Protein AF-A0AAW5MZC0-F1 (afdb_monomer)

Mean predicted aligned error: 2.91 Å

Secondary structure (DSSP, 8-state):
-HHHHHHHHHHHHHHH-HHHHHHHHHHHHHHHHHHHHHHHHTT-HHHHHHHHHHHHHHHHHHHHHHHHHHHHHHHHHTS--HHHHHHHHHHHHHHHHHHHHHHHHTT--HHHHHHHHHHHTHHHHHH-

Nearest PDB structures (foldseek):
  8bvt-assembly1_A  TM=8.134E-01  e=2.475E+00  Rattus nativitatis
  5ayo-assembly1_A  TM=6.608E-01  e=1.460E+00  Bdellovibrio bacteriovorus HD100
  7a0g-assembly1_DDD  TM=3.546E-01  e=5.463E+00  Serratia marcescens

Sequence (128 aa):
GSMSGILCSAWLVKRFGTRNVILVTMSCALIGMMILSLALWLTSPLLFAVGLGVFGASFGSAEVAINVEGAAVEREMNKTVLPMMHGFYSLGTLAGAGVGMALTAFGVPATVHILLAALVGIAPIYIA

pLDDT: mean 95.75, std 2.38, range [80.94, 98.25]

Organism: NCBI:txid1499973

Foldseek 3Di:
DQVLLLVCLVVCCVVPNLVVLLLVLLLQLLVLLLQCLVCVVVVHPVSNVVSCVSNNNSVNSNVNSVVVVQVVVCVVVVHPCVVVVVVVVVVVVVVLVVVVVVCVVVVNDPSVSSNVVSVVSVVVSVVD

Structure (mmCIF, N/CA/C/O backbone):
data_AF-A0AAW5MZC0-F1
#
_entry.id   AF-A0AAW5MZC0-F1
#
loop_
_atom_site.group_PDB
_atom_site.id
_atom_site.type_symbol
_atom_site.label_atom_id
_atom_site.label_alt_id
_atom_site.label_comp_id
_atom_site.label_asym_id
_atom_site.label_entity_id
_atom_site.label_seq_id
_atom_site.pdbx_PDB_ins_code
_atom_site.Cartn_x
_atom_site.Cartn_y
_atom_site.Cartn_z
_atom_site.occupancy
_atom_site.B_iso_or_equiv
_atom_site.auth_seq_id
_atom_site.auth_comp_id
_atom_site.auth_asym_id
_atom_site.auth_atom_id
_atom_site.pdbx_PDB_model_num
ATOM 1 N N . GLY A 1 1 ? -2.659 13.265 -5.642 1.00 86.62 1 GLY A N 1
ATOM 2 C CA . GLY A 1 1 ? -3.247 11.972 -5.254 1.00 86.62 1 GLY A CA 1
ATOM 3 C C . GLY A 1 1 ? -3.672 11.988 -3.802 1.00 86.62 1 GLY A C 1
ATOM 4 O O . GLY A 1 1 ? -4.846 12.193 -3.534 1.00 86.62 1 GLY A O 1
ATOM 5 N N . SER A 1 2 ? -2.728 11.827 -2.870 1.00 93.75 2 SER A N 1
ATOM 6 C CA . SER A 1 2 ? -2.999 11.618 -1.433 1.00 93.75 2 SER A CA 1
ATOM 7 C C . SER A 1 2 ? -3.924 12.636 -0.781 1.00 93.75 2 SER A C 1
ATOM 9 O O . SER A 1 2 ? -4.901 12.232 -0.163 1.00 93.75 2 SER A O 1
ATOM 11 N N . MET A 1 3 ? -3.691 13.935 -0.980 1.00 96.19 3 MET A N 1
ATOM 12 C CA . MET A 1 3 ? -4.557 14.977 -0.410 1.00 96.19 3 MET A CA 1
ATOM 13 C C . MET A 1 3 ? -6.013 14.832 -0.862 1.00 96.19 3 MET A C 1
ATOM 15 O O . MET A 1 3 ? -6.922 14.936 -0.047 1.00 96.19 3 MET A O 1
ATOM 19 N N . SER A 1 4 ? -6.248 14.508 -2.136 1.00 95.19 4 SER A N 1
ATOM 20 C CA . SER A 1 4 ? -7.595 14.242 -2.648 1.00 95.19 4 SER A CA 1
ATOM 21 C C . SER A 1 4 ? -8.237 13.038 -1.949 1.00 95.19 4 SER A C 1
ATOM 23 O O . SER A 1 4 ? -9.405 13.110 -1.587 1.00 95.19 4 SER A O 1
ATOM 25 N N . GLY A 1 5 ? -7.462 11.972 -1.715 1.00 95.25 5 GLY A N 1
ATOM 26 C CA . GLY A 1 5 ? -7.892 10.778 -0.981 1.00 95.25 5 GLY A CA 1
ATOM 27 C C . GLY A 1 5 ? -8.257 11.053 0.476 1.00 95.25 5 GLY A C 1
ATOM 28 O O . GLY A 1 5 ? -9.315 10.645 0.944 1.00 95.25 5 GLY A O 1
ATOM 29 N N . ILE A 1 6 ? -7.410 11.803 1.183 1.00 96.62 6 ILE A N 1
ATOM 30 C CA . ILE A 1 6 ? -7.645 12.204 2.577 1.00 96.62 6 ILE A CA 1
ATOM 31 C C . ILE A 1 6 ? -8.941 13.016 2.680 1.00 96.62 6 ILE A C 1
ATOM 33 O O . ILE A 1 6 ? -9.792 12.726 3.521 1.00 96.62 6 ILE A O 1
ATOM 37 N N . LEU A 1 7 ? -9.119 14.001 1.793 1.00 96.38 7 LEU A N 1
ATOM 38 C CA . LEU A 1 7 ? -10.274 14.900 1.816 1.00 96.38 7 LEU A CA 1
ATOM 39 C C . LEU A 1 7 ? -11.597 14.188 1.491 1.00 96.38 7 LEU A C 1
ATOM 41 O O . LEU A 1 7 ? -12.632 14.560 2.042 1.00 96.38 7 LEU A O 1
ATOM 45 N N . CYS A 1 8 ? -11.592 13.165 0.628 1.00 95.38 8 CYS A N 1
ATOM 46 C CA . CYS A 1 8 ? -12.811 12.425 0.287 1.00 95.38 8 CYS A CA 1
ATOM 47 C C . CYS A 1 8 ? -13.111 11.244 1.227 1.00 95.38 8 CYS A C 1
ATOM 49 O O . CYS A 1 8 ? -14.255 10.782 1.265 1.00 95.38 8 CYS A O 1
ATOM 51 N N . SER A 1 9 ? -12.136 10.783 2.019 1.00 95.62 9 SER A N 1
ATOM 52 C CA . SER A 1 9 ? -12.274 9.575 2.842 1.00 95.62 9 SER A CA 1
ATOM 53 C C . SER A 1 9 ? -13.411 9.654 3.857 1.00 95.62 9 SER A C 1
ATOM 55 O O . SER A 1 9 ? -14.219 8.735 3.941 1.00 95.62 9 SER A O 1
ATOM 57 N N . ALA A 1 10 ? -13.561 10.773 4.574 1.00 94.12 10 ALA A N 1
ATOM 58 C CA . ALA A 1 10 ? -14.624 10.918 5.574 1.00 94.12 10 ALA A CA 1
ATOM 59 C C . ALA A 1 10 ? -16.032 10.749 4.968 1.00 94.12 10 ALA A C 1
ATOM 61 O O . ALA A 1 10 ? -16.908 10.118 5.564 1.00 94.12 10 ALA A O 1
ATOM 62 N N . TRP A 1 11 ? -16.241 11.276 3.757 1.00 96.56 11 TRP A N 1
ATOM 63 C CA . TRP A 1 11 ? -17.490 11.094 3.020 1.00 96.56 11 TRP A CA 1
ATOM 64 C C . TRP A 1 11 ? -17.674 9.639 2.572 1.00 96.56 11 TRP A C 1
ATOM 66 O O . TRP A 1 11 ? -18.752 9.073 2.764 1.00 96.56 11 TRP A O 1
ATOM 76 N N . LEU A 1 12 ? -16.619 9.017 2.032 1.00 95.94 12 LEU A N 1
ATOM 77 C CA . LEU A 1 12 ? -16.635 7.619 1.597 1.00 95.94 12 LEU A CA 1
ATOM 78 C C . LEU A 1 12 ? -16.947 6.669 2.757 1.00 95.94 12 LEU A C 1
ATOM 80 O O . LEU A 1 12 ? -17.848 5.840 2.646 1.00 95.94 12 LEU A O 1
ATOM 84 N N . VAL A 1 13 ? -16.259 6.828 3.887 1.00 97.19 13 VAL A N 1
ATOM 85 C CA . VAL A 1 13 ? -16.449 6.015 5.095 1.00 97.19 13 VAL A CA 1
ATOM 86 C C . VAL A 1 13 ? -17.873 6.160 5.620 1.00 97.19 13 VAL A C 1
ATOM 88 O O . VAL A 1 13 ? -18.522 5.155 5.903 1.00 97.19 13 VAL A O 1
ATOM 91 N N . LYS A 1 14 ? -18.411 7.386 5.670 1.00 95.75 14 LYS A N 1
ATOM 92 C CA . LYS A 1 14 ? -19.802 7.623 6.081 1.00 95.75 14 LYS A CA 1
ATOM 93 C C . LYS A 1 14 ? -20.811 6.934 5.154 1.00 95.75 14 LYS A C 1
ATOM 95 O O . LYS A 1 14 ? -21.857 6.493 5.620 1.00 95.75 14 LYS A O 1
ATOM 100 N N . ARG A 1 15 ? -20.536 6.875 3.845 1.00 96.19 15 ARG A N 1
ATOM 101 C CA . ARG A 1 15 ? -21.477 6.352 2.842 1.00 96.19 15 ARG A CA 1
ATOM 102 C C . ARG A 1 15 ? -21.420 4.835 2.668 1.00 96.19 15 ARG A C 1
ATOM 104 O O . ARG A 1 15 ? -22.471 4.235 2.426 1.00 96.19 15 ARG A O 1
ATOM 111 N N . PHE A 1 16 ? -20.223 4.257 2.724 1.00 96.00 16 PHE A N 1
ATOM 112 C CA . PHE A 1 16 ? -19.942 2.873 2.325 1.00 96.00 16 PHE A CA 1
ATOM 113 C C . PHE A 1 16 ? -19.425 1.989 3.467 1.00 96.00 16 PHE A C 1
ATOM 115 O O . PHE A 1 16 ? -19.332 0.772 3.292 1.00 96.00 16 PHE A O 1
ATOM 122 N N . GLY A 1 17 ? -19.124 2.579 4.627 1.00 95.44 17 GLY A N 1
ATOM 123 C CA . GLY A 1 17 ? -18.506 1.897 5.759 1.00 95.44 17 GLY A CA 1
ATOM 124 C C . GLY A 1 17 ? -16.987 1.784 5.616 1.00 95.44 17 GLY A C 1
ATOM 125 O O . GLY A 1 17 ? -16.440 1.744 4.515 1.00 95.44 17 GLY A O 1
ATOM 126 N N . THR A 1 18 ? -16.300 1.715 6.749 1.00 95.44 18 THR A N 1
ATOM 127 C CA . THR A 1 18 ? -14.838 1.597 6.863 1.00 95.44 18 THR A CA 1
ATOM 128 C C . THR A 1 18 ? -14.290 0.376 6.127 1.00 95.44 18 THR A C 1
ATOM 130 O O . THR A 1 18 ? -13.456 0.540 5.240 1.00 95.44 18 THR A O 1
ATOM 133 N N . ARG A 1 19 ? -14.800 -0.833 6.408 1.00 94.25 19 ARG A N 1
ATOM 134 C CA . ARG A 1 19 ? -14.303 -2.088 5.807 1.00 94.25 19 ARG A CA 1
ATOM 135 C C . ARG A 1 19 ? -14.296 -2.056 4.276 1.00 94.25 19 ARG A C 1
ATOM 137 O O . ARG A 1 19 ? -13.275 -2.346 3.659 1.00 94.25 19 ARG A O 1
ATOM 144 N N . ASN A 1 20 ? -15.410 -1.659 3.658 1.00 95.88 20 ASN A N 1
ATOM 145 C CA . ASN A 1 20 ? -15.509 -1.595 2.197 1.00 95.88 20 ASN A CA 1
ATOM 146 C C . ASN A 1 20 ? -14.577 -0.531 1.613 1.00 95.88 20 ASN A C 1
ATOM 148 O O . ASN A 1 20 ? -13.935 -0.775 0.594 1.00 95.88 20 ASN A O 1
ATOM 152 N N . VAL A 1 21 ? -14.479 0.639 2.257 1.00 97.12 21 VAL A N 1
ATOM 153 C CA . VAL A 1 21 ? -13.569 1.698 1.805 1.00 97.12 21 VAL A CA 1
ATOM 154 C C . VAL A 1 21 ? -12.127 1.218 1.860 1.00 97.12 21 VAL A C 1
ATOM 156 O O . VAL A 1 21 ? -11.414 1.406 0.879 1.00 97.12 21 VAL A O 1
ATOM 159 N N . ILE A 1 22 ? -11.708 0.547 2.935 1.00 96.81 22 ILE A N 1
ATOM 160 C CA . ILE A 1 22 ? -10.356 -0.015 3.065 1.00 96.81 22 ILE A CA 1
ATOM 161 C C . ILE A 1 22 ? -10.078 -1.009 1.933 1.00 96.81 22 ILE A C 1
ATOM 163 O O . ILE A 1 22 ? -9.091 -0.844 1.222 1.00 96.81 22 ILE A O 1
ATOM 167 N N . LEU A 1 23 ? -10.957 -1.991 1.705 1.00 96.50 23 LEU A N 1
ATOM 168 C CA . LEU A 1 23 ? -10.749 -3.018 0.674 1.00 96.50 23 LEU A CA 1
ATOM 169 C C . LEU A 1 23 ? -10.672 -2.429 -0.738 1.00 96.50 23 LEU A C 1
ATOM 171 O O . LEU A 1 23 ? -9.761 -2.755 -1.502 1.00 96.50 23 LEU A O 1
ATOM 175 N N . VAL A 1 24 ? -11.598 -1.531 -1.085 1.00 97.12 24 VAL A N 1
ATOM 176 C CA . VAL A 1 24 ? -11.639 -0.903 -2.413 1.00 97.12 24 VAL A CA 1
ATOM 177 C C . VAL A 1 24 ? -10.421 -0.011 -2.626 1.00 97.12 24 VAL A C 1
ATOM 179 O O . VAL A 1 24 ? -9.763 -0.101 -3.659 1.00 97.12 24 VAL A O 1
ATOM 182 N N . THR A 1 25 ? -10.083 0.835 -1.654 1.00 97.12 25 THR A N 1
ATOM 183 C CA . THR A 1 25 ? -8.945 1.754 -1.785 1.00 97.12 25 THR A CA 1
ATOM 184 C C . THR A 1 25 ? -7.608 1.014 -1.769 1.00 97.12 25 THR A C 1
ATOM 186 O O . THR A 1 25 ? -6.736 1.327 -2.573 1.00 97.12 25 THR A O 1
ATOM 189 N N . MET A 1 26 ? -7.446 -0.038 -0.966 1.00 97.00 26 MET A N 1
ATOM 190 C CA . MET A 1 26 ? -6.254 -0.888 -1.033 1.00 97.00 26 MET A CA 1
ATOM 191 C C . MET A 1 26 ? -6.148 -1.611 -2.380 1.00 97.00 26 MET A C 1
ATOM 193 O O . MET A 1 26 ? -5.074 -1.625 -2.977 1.00 97.00 26 MET A O 1
ATOM 197 N N . SER A 1 27 ? -7.261 -2.104 -2.930 1.00 97.31 27 SER A N 1
ATOM 198 C CA . SER A 1 27 ? -7.281 -2.707 -4.273 1.00 97.31 27 SER A CA 1
ATOM 199 C C . SER A 1 27 ? -6.879 -1.697 -5.354 1.00 97.31 27 SER A C 1
ATOM 201 O O . SER A 1 27 ? -6.038 -1.988 -6.205 1.00 97.31 27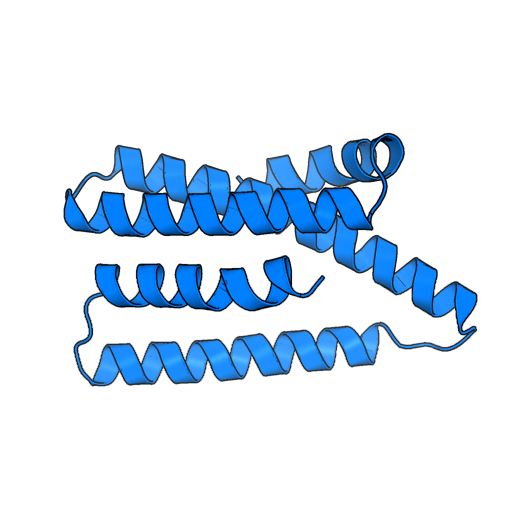 SER A O 1
ATOM 203 N N . CYS A 1 28 ? -7.412 -0.473 -5.294 1.00 97.50 28 CYS A N 1
ATOM 204 C CA . CYS A 1 28 ? -7.024 0.614 -6.193 1.00 97.50 28 CYS A CA 1
ATOM 205 C C . CYS A 1 28 ? -5.546 1.007 -6.034 1.00 97.50 28 CYS A C 1
ATOM 207 O O . CYS A 1 28 ? -4.896 1.341 -7.024 1.00 97.50 28 CYS A O 1
ATOM 209 N N . ALA A 1 29 ? -4.986 0.928 -4.823 1.00 97.75 29 ALA A N 1
ATOM 210 C CA . ALA A 1 29 ? -3.561 1.149 -4.602 1.00 97.75 29 ALA A CA 1
ATOM 211 C C . ALA A 1 29 ? -2.710 0.078 -5.310 1.00 97.75 29 ALA A C 1
ATOM 213 O O . ALA A 1 29 ? -1.732 0.434 -5.969 1.00 97.75 29 ALA A O 1
ATOM 214 N N . LEU A 1 30 ? -3.110 -1.202 -5.268 1.00 97.69 30 LEU A N 1
ATOM 215 C CA . LEU A 1 30 ? -2.430 -2.266 -6.021 1.00 97.69 30 LEU A CA 1
ATOM 216 C C . LEU A 1 30 ? -2.480 -2.018 -7.534 1.00 97.69 30 LEU A C 1
ATOM 218 O O . LEU A 1 30 ? -1.460 -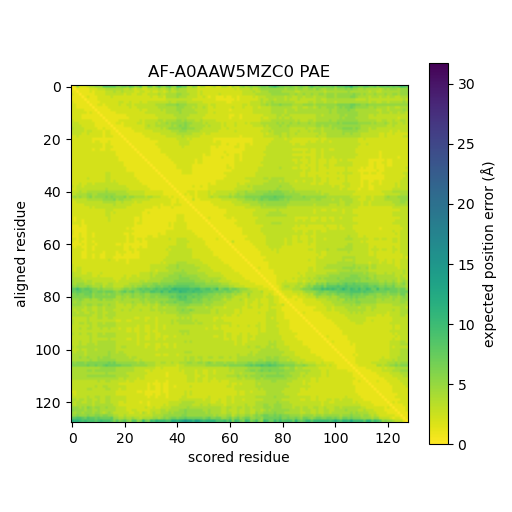2.150 -8.208 1.00 97.69 30 LEU A O 1
ATOM 222 N N . ILE A 1 31 ? -3.632 -1.588 -8.059 1.00 97.88 31 ILE A N 1
ATOM 223 C CA . ILE A 1 31 ? -3.770 -1.195 -9.472 1.00 97.88 31 ILE A CA 1
ATOM 224 C C . ILE A 1 31 ? -2.824 -0.028 -9.795 1.00 97.88 31 ILE A C 1
ATOM 226 O O . ILE A 1 31 ? -2.120 -0.066 -10.802 1.00 97.88 31 ILE A O 1
ATOM 230 N N . GLY A 1 32 ? -2.743 0.980 -8.921 1.00 98.00 32 GLY A N 1
ATOM 231 C CA . GLY A 1 32 ? -1.792 2.085 -9.049 1.00 98.00 32 GLY A CA 1
ATOM 232 C C . GLY A 1 32 ? -0.337 1.609 -9.128 1.00 98.00 32 GLY A C 1
ATOM 233 O O . GLY A 1 32 ? 0.409 2.067 -9.992 1.00 98.00 32 GLY A O 1
ATOM 234 N N . MET A 1 33 ? 0.056 0.638 -8.297 1.00 98.12 33 MET A N 1
ATOM 235 C CA . MET A 1 33 ? 1.392 0.030 -8.353 1.00 98.12 33 MET A CA 1
ATOM 236 C C . MET A 1 33 ? 1.637 -0.762 -9.644 1.00 98.12 33 MET A C 1
ATOM 238 O O . MET A 1 33 ? 2.722 -0.667 -10.218 1.00 98.12 33 MET A O 1
ATOM 242 N N . MET A 1 34 ? 0.642 -1.491 -10.156 1.00 97.88 34 MET A N 1
ATOM 243 C CA . MET A 1 34 ? 0.757 -2.171 -11.453 1.00 97.88 34 MET A CA 1
ATOM 244 C C . MET A 1 34 ? 0.948 -1.168 -12.600 1.00 97.88 34 MET A C 1
ATOM 246 O O . MET A 1 34 ? 1.797 -1.381 -13.466 1.00 97.88 34 MET A O 1
ATOM 250 N N . ILE A 1 35 ? 0.229 -0.039 -12.575 1.00 97.94 35 ILE A N 1
ATOM 251 C CA . ILE A 1 35 ? 0.411 1.056 -13.541 1.00 97.94 35 ILE A CA 1
ATOM 252 C C . ILE A 1 35 ? 1.818 1.656 -13.423 1.00 97.94 35 ILE A C 1
ATOM 254 O O . ILE A 1 35 ? 2.448 1.910 -14.446 1.00 97.94 35 ILE A O 1
ATOM 258 N N . LEU A 1 36 ? 2.340 1.849 -12.205 1.00 98.06 36 LEU A N 1
ATOM 259 C CA . LEU A 1 36 ? 3.713 2.325 -11.986 1.00 98.06 36 LEU A CA 1
ATOM 260 C C . LEU A 1 36 ? 4.754 1.368 -12.582 1.00 98.06 36 LEU A C 1
ATOM 262 O O . LEU A 1 36 ? 5.665 1.816 -13.276 1.00 98.06 36 LEU A O 1
ATOM 266 N N . SER A 1 37 ? 4.605 0.060 -12.360 1.00 97.56 37 SER A N 1
ATOM 267 C CA . SER A 1 37 ? 5.496 -0.949 -12.948 1.00 97.56 37 SER A CA 1
ATOM 268 C C . SER A 1 37 ? 5.446 -0.924 -14.482 1.00 97.56 37 SER A C 1
ATOM 270 O O . SER A 1 37 ? 6.492 -0.871 -15.136 1.00 97.56 37 SER A O 1
ATOM 272 N N . LEU A 1 38 ? 4.243 -0.853 -15.063 1.00 97.75 38 LEU A N 1
ATOM 273 C CA . LEU A 1 38 ? 4.053 -0.734 -16.510 1.00 97.75 38 LEU A CA 1
ATOM 274 C C . LEU A 1 38 ? 4.663 0.561 -17.068 1.00 97.75 38 LEU A C 1
ATOM 276 O O . LEU A 1 38 ? 5.307 0.543 -18.115 1.00 97.75 38 LEU A O 1
ATOM 280 N N . ALA A 1 39 ? 4.505 1.682 -16.363 1.00 97.75 39 ALA A N 1
ATOM 281 C CA . ALA A 1 39 ? 5.071 2.969 -16.754 1.00 97.75 39 ALA A CA 1
ATOM 282 C C . ALA A 1 39 ? 6.597 2.951 -16.805 1.00 97.75 39 ALA A C 1
ATOM 284 O O . ALA A 1 39 ? 7.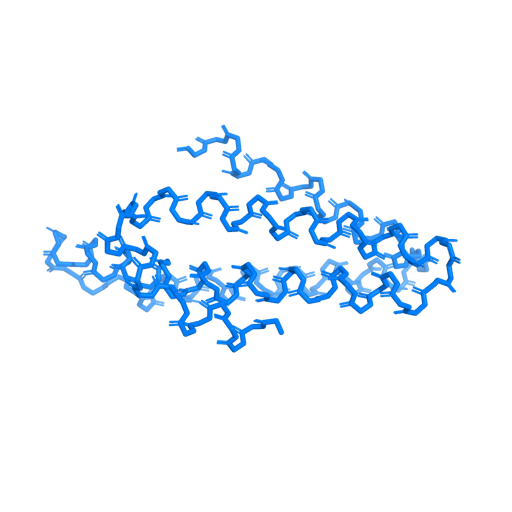183 3.529 -17.721 1.00 97.75 39 ALA A O 1
ATOM 285 N N . LEU A 1 40 ? 7.231 2.270 -15.847 1.00 97.00 40 LEU A N 1
ATOM 286 C CA . LEU A 1 40 ? 8.677 2.079 -15.839 1.00 97.00 40 LEU A CA 1
ATOM 287 C C . LEU A 1 40 ? 9.135 1.193 -17.003 1.00 97.00 40 LEU A C 1
ATOM 289 O O . LEU A 1 40 ? 10.158 1.485 -17.611 1.00 97.00 40 LEU A O 1
ATOM 293 N N . TRP A 1 41 ? 8.371 0.155 -17.356 1.00 96.00 41 TRP A N 1
ATOM 294 C CA . TRP A 1 41 ? 8.696 -0.708 -18.497 1.00 96.00 41 TRP A CA 1
ATOM 295 C C . TRP A 1 41 ? 8.586 0.033 -19.838 1.00 96.00 41 TRP A C 1
ATOM 297 O O . TRP A 1 41 ? 9.442 -0.113 -20.706 1.00 96.00 41 TRP A O 1
ATOM 307 N N . LEU A 1 42 ? 7.572 0.889 -19.983 1.00 97.00 42 LEU A N 1
ATOM 308 C CA . LEU A 1 42 ? 7.346 1.712 -21.177 1.00 97.00 42 LEU A CA 1
ATOM 309 C C . LEU A 1 42 ? 8.158 3.017 -21.195 1.00 97.00 42 LEU A C 1
ATOM 311 O O . LEU A 1 42 ? 8.068 3.772 -22.159 1.00 97.00 42 LEU A O 1
ATOM 315 N N . THR A 1 43 ? 8.920 3.312 -20.136 1.00 96.75 43 THR A N 1
ATOM 316 C CA . THR A 1 43 ? 9.651 4.582 -19.957 1.00 96.75 43 THR A CA 1
ATOM 317 C C . THR A 1 43 ? 8.751 5.817 -20.151 1.00 96.75 43 THR A C 1
ATOM 319 O O . THR A 1 43 ? 9.136 6.795 -20.787 1.00 96.75 43 THR A O 1
ATOM 322 N N . SER A 1 44 ? 7.519 5.781 -19.626 1.00 97.88 44 SER A N 1
ATOM 323 C CA . SER A 1 44 ? 6.515 6.839 -19.829 1.00 97.88 44 SER A CA 1
ATOM 324 C C . SER A 1 44 ? 6.284 7.680 -18.564 1.00 97.88 44 SER A C 1
ATOM 326 O O . SER A 1 44 ? 5.630 7.209 -17.627 1.00 97.88 44 SER A O 1
ATOM 328 N N . PRO A 1 45 ? 6.739 8.951 -18.526 1.00 97.00 45 PRO A N 1
ATOM 329 C CA . PRO A 1 45 ? 6.553 9.827 -17.366 1.00 97.00 45 PRO A CA 1
ATOM 330 C C . PRO A 1 45 ? 5.081 10.144 -17.074 1.00 97.00 45 PRO A C 1
ATOM 332 O O . PRO A 1 45 ? 4.676 10.227 -15.916 1.00 97.00 45 PRO A O 1
ATOM 335 N N . LEU A 1 46 ? 4.264 10.293 -18.121 1.00 97.81 46 LEU A N 1
ATOM 336 C CA . LEU A 1 46 ? 2.829 10.565 -17.994 1.00 9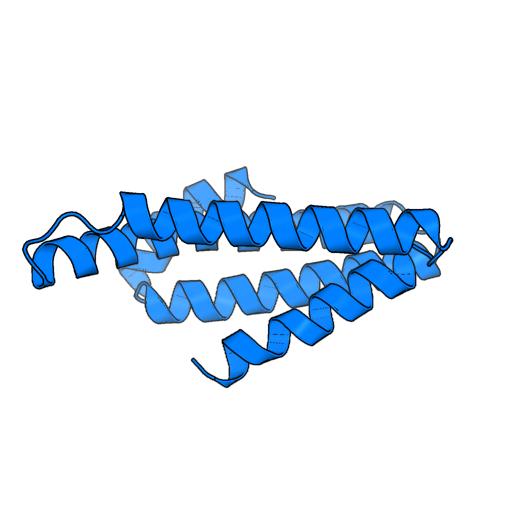7.81 46 LEU A CA 1
ATOM 337 C C . LEU A 1 46 ? 2.099 9.388 -17.344 1.00 97.81 46 LEU A C 1
ATOM 339 O O . LEU A 1 46 ? 1.322 9.585 -16.410 1.00 97.81 46 LEU A O 1
ATOM 343 N N . LEU A 1 47 ? 2.385 8.162 -17.792 1.00 97.81 47 LEU A N 1
ATOM 344 C CA . LEU A 1 47 ? 1.779 6.968 -17.206 1.00 97.81 47 LEU A CA 1
ATOM 345 C C . LEU A 1 47 ? 2.234 6.774 -15.754 1.00 97.81 47 LEU A C 1
ATOM 347 O O . LEU A 1 47 ? 1.431 6.394 -14.902 1.00 97.81 47 LEU A O 1
ATOM 351 N N . PHE A 1 48 ? 3.490 7.118 -15.454 1.00 98.19 48 PHE A N 1
ATOM 352 C CA . PHE A 1 48 ? 4.015 7.089 -14.092 1.00 98.19 48 PHE A CA 1
ATOM 353 C C . PHE A 1 48 ? 3.274 8.081 -13.188 1.00 98.19 48 PHE A C 1
ATOM 355 O O . PHE A 1 48 ? 2.850 7.718 -12.092 1.00 98.19 48 PHE A O 1
ATOM 362 N N . ALA A 1 49 ? 3.042 9.311 -13.658 1.00 98.06 49 ALA A N 1
ATOM 363 C CA . 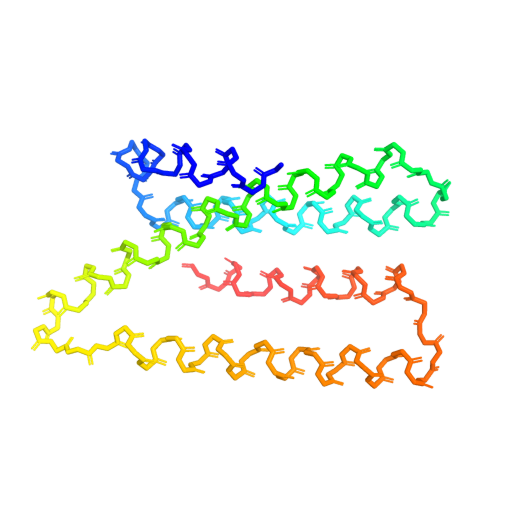ALA A 1 49 ? 2.283 10.319 -12.919 1.00 98.06 49 ALA A CA 1
ATOM 364 C C . ALA A 1 49 ? 0.836 9.874 -12.641 1.00 98.06 49 ALA A C 1
ATOM 366 O O . ALA A 1 49 ? 0.332 10.081 -11.535 1.00 98.06 49 ALA A O 1
ATOM 367 N N . VAL A 1 50 ? 0.182 9.219 -13.608 1.00 97.75 50 VAL A N 1
ATOM 368 C CA . VAL A 1 50 ? -1.160 8.640 -13.427 1.00 97.75 50 VAL A CA 1
ATOM 369 C C . VAL A 1 50 ? -1.138 7.533 -12.372 1.00 97.75 50 VAL A C 1
ATOM 371 O O . VAL A 1 50 ? -1.921 7.590 -11.423 1.00 97.75 50 VAL A O 1
ATOM 374 N N . GLY A 1 51 ? -0.221 6.567 -12.487 1.00 98.00 51 GLY A N 1
ATOM 375 C CA . GLY A 1 51 ? -0.078 5.478 -11.515 1.00 98.00 51 GLY A CA 1
ATOM 376 C C . GLY A 1 51 ? 0.180 5.991 -10.099 1.00 98.00 51 GLY A C 1
ATOM 377 O O . GLY A 1 51 ? -0.490 5.578 -9.153 1.00 98.00 51 GLY A O 1
ATOM 378 N N . LEU A 1 52 ? 1.073 6.976 -9.960 1.00 97.88 52 LEU A N 1
ATOM 379 C CA . LEU A 1 52 ? 1.378 7.629 -8.686 1.00 97.88 52 LEU A CA 1
ATOM 380 C C . LEU A 1 52 ? 0.170 8.395 -8.131 1.00 97.88 52 LEU A C 1
ATOM 382 O O . LEU A 1 52 ? -0.084 8.387 -6.925 1.00 97.88 52 LEU A O 1
ATOM 386 N N . GLY A 1 53 ? -0.593 9.051 -9.007 1.00 98.25 53 GLY A N 1
ATOM 387 C CA . GLY A 1 53 ? -1.822 9.752 -8.657 1.00 98.25 53 GLY A CA 1
ATOM 388 C C . GLY A 1 53 ? -2.875 8.814 -8.069 1.00 98.25 53 GLY A C 1
ATOM 389 O O . GLY A 1 53 ? -3.409 9.115 -6.997 1.00 98.25 53 GLY A O 1
ATOM 390 N N . VAL A 1 54 ? -3.117 7.679 -8.736 1.00 98.06 54 VAL A N 1
ATOM 391 C CA . VAL A 1 54 ? -4.050 6.624 -8.304 1.00 98.06 54 VAL A CA 1
ATOM 392 C C . VAL A 1 54 ? -3.582 5.988 -7.001 1.00 98.06 54 VAL A C 1
ATOM 394 O O . VAL A 1 54 ? -4.358 5.938 -6.045 1.00 98.06 54 VAL A O 1
ATOM 397 N N . PHE A 1 55 ? -2.316 5.565 -6.928 1.00 98.25 55 PHE A N 1
ATOM 398 C CA . PHE A 1 55 ? -1.731 4.991 -5.717 1.00 98.25 55 PHE A CA 1
ATOM 399 C C . PHE A 1 55 ? -1.881 5.947 -4.531 1.00 98.25 55 PHE A C 1
ATOM 401 O O . PHE A 1 55 ? -2.452 5.581 -3.509 1.00 98.25 55 PHE A O 1
ATOM 408 N N . GLY A 1 56 ? -1.465 7.205 -4.698 1.00 97.88 56 GLY A N 1
ATOM 409 C CA . GLY A 1 56 ? -1.533 8.200 -3.637 1.00 97.88 56 GLY A CA 1
ATOM 410 C C . GLY A 1 56 ? -2.963 8.490 -3.185 1.00 97.88 56 GLY A C 1
ATOM 411 O O . GLY A 1 56 ? -3.217 8.519 -1.987 1.00 97.88 56 GLY A O 1
ATOM 412 N N . ALA A 1 57 ? -3.903 8.704 -4.115 1.00 98.00 57 ALA A N 1
ATOM 413 C CA . ALA A 1 57 ? -5.302 8.974 -3.764 1.00 98.00 57 ALA A CA 1
ATOM 414 C C . ALA A 1 57 ? -5.940 7.803 -3.011 1.00 98.00 57 ALA A C 1
ATOM 416 O O . ALA A 1 57 ? -6.635 8.004 -2.017 1.00 98.00 57 ALA A O 1
ATOM 417 N N . SER A 1 58 ? -5.658 6.584 -3.454 1.00 97.75 58 SER A N 1
ATOM 418 C CA . SER A 1 58 ? -6.207 5.384 -2.838 1.00 97.75 58 SER A CA 1
ATOM 419 C C . SER A 1 58 ? -5.606 5.155 -1.450 1.00 97.75 58 SER A C 1
ATOM 421 O O . SER A 1 58 ? -6.343 5.036 -0.476 1.00 97.75 58 SER A O 1
ATOM 423 N N . PHE A 1 59 ? -4.278 5.211 -1.330 1.00 96.31 59 PHE A N 1
ATOM 424 C CA . PHE A 1 59 ? -3.577 5.020 -0.061 1.00 96.31 59 PHE A CA 1
ATOM 425 C C . PHE A 1 59 ? -3.964 6.078 0.984 1.00 96.31 59 PHE A C 1
ATOM 427 O O . PHE A 1 59 ? -4.292 5.732 2.114 1.00 96.31 59 PHE A O 1
ATOM 434 N N . GLY A 1 60 ? -4.045 7.355 0.588 1.00 96.62 60 GLY A N 1
ATOM 435 C CA . GLY A 1 60 ? -4.467 8.433 1.490 1.00 96.62 60 GLY A CA 1
ATOM 436 C C . GLY A 1 60 ? -5.910 8.284 1.981 1.00 96.62 60 GLY A C 1
ATOM 437 O O . GLY A 1 60 ? -6.201 8.573 3.140 1.00 96.62 60 GLY A O 1
ATOM 438 N N . SER A 1 61 ? -6.821 7.793 1.132 1.00 97.69 61 SER A N 1
ATOM 439 C CA . SER A 1 61 ? -8.187 7.497 1.574 1.00 97.69 61 SER A CA 1
ATOM 440 C C . SER A 1 61 ? -8.232 6.313 2.538 1.00 97.69 61 SER A C 1
ATOM 442 O O . SER A 1 61 ? -9.007 6.333 3.499 1.00 97.69 61 SER A O 1
ATOM 444 N N . ALA A 1 62 ? -7.423 5.289 2.277 1.00 96.81 62 ALA A N 1
ATOM 445 C CA . ALA A 1 62 ? -7.366 4.084 3.082 1.00 96.81 62 ALA A CA 1
ATOM 446 C C . ALA A 1 62 ? -6.802 4.341 4.482 1.00 96.81 62 ALA A C 1
ATOM 448 O O . ALA A 1 62 ? -7.390 3.867 5.444 1.00 96.81 62 ALA A O 1
ATOM 449 N N . GLU A 1 63 ? -5.726 5.125 4.620 1.00 95.56 63 GLU A N 1
ATOM 450 C CA . GLU A 1 63 ? -5.137 5.451 5.931 1.00 95.56 63 GLU A CA 1
ATOM 451 C C . GLU A 1 63 ? -6.163 6.091 6.873 1.00 95.56 63 GLU A C 1
ATOM 453 O O . GLU A 1 63 ? -6.288 5.696 8.032 1.00 95.56 63 GLU A O 1
ATOM 458 N N . VAL A 1 64 ? -6.959 7.035 6.364 1.00 96.62 64 VAL A N 1
ATOM 459 C CA . VAL A 1 64 ? -8.030 7.656 7.152 1.00 96.62 64 VAL A CA 1
ATOM 460 C C . VAL A 1 64 ? -9.089 6.618 7.538 1.00 96.62 64 VAL A C 1
ATOM 462 O O . VAL A 1 64 ? -9.503 6.578 8.694 1.00 96.62 64 VAL A O 1
ATOM 465 N N . ALA A 1 65 ? -9.499 5.747 6.612 1.00 96.88 65 ALA A N 1
ATOM 466 C CA . ALA A 1 65 ? -10.486 4.706 6.894 1.00 96.88 65 ALA A CA 1
ATOM 467 C C . ALA A 1 65 ? -9.980 3.671 7.919 1.00 96.88 65 ALA A C 1
ATOM 469 O O . ALA A 1 65 ? -10.739 3.286 8.806 1.00 96.88 65 ALA A O 1
ATOM 470 N N . ILE A 1 66 ? -8.704 3.276 7.843 1.00 95.88 66 ILE A N 1
ATOM 471 C CA . ILE A 1 66 ? -8.041 2.368 8.793 1.00 95.88 66 ILE A CA 1
ATOM 472 C C . ILE A 1 66 ? -7.999 2.992 10.188 1.00 95.88 66 ILE A C 1
ATOM 474 O O . ILE A 1 66 ? -8.332 2.324 11.162 1.00 95.88 66 ILE A O 1
ATOM 478 N N . ASN A 1 67 ? -7.649 4.275 10.301 1.00 95.38 67 ASN A N 1
ATOM 479 C CA . ASN A 1 67 ? -7.620 4.955 11.598 1.00 95.38 67 ASN A CA 1
ATOM 480 C C . ASN A 1 67 ? -9.022 5.082 12.213 1.00 95.38 67 ASN A C 1
ATOM 482 O O . ASN A 1 67 ? -9.177 4.934 13.425 1.00 95.38 67 ASN A O 1
ATOM 486 N N . VAL A 1 68 ? -10.051 5.327 11.390 1.00 95.50 68 VAL A N 1
ATOM 487 C CA . VAL A 1 68 ? -11.448 5.345 11.855 1.00 95.50 68 VAL A CA 1
ATOM 488 C C . VAL A 1 68 ? -11.878 3.961 12.347 1.00 95.50 68 VAL A C 1
ATOM 490 O O . VAL A 1 68 ? -12.502 3.869 13.403 1.00 95.50 68 VAL A O 1
ATOM 493 N N . GLU A 1 69 ? -11.515 2.895 11.631 1.00 95.06 69 GLU A N 1
ATOM 494 C CA . GLU A 1 69 ? -11.785 1.515 12.051 1.00 95.06 69 GLU A CA 1
ATOM 495 C C . GLU A 1 69 ? -11.060 1.167 13.357 1.00 95.06 69 GLU A C 1
ATOM 497 O O . GLU A 1 69 ? -11.674 0.667 14.295 1.00 95.06 69 GLU A O 1
ATOM 502 N N . GLY A 1 70 ? -9.772 1.501 13.470 1.00 93.88 70 GLY A N 1
ATOM 503 C CA . GLY A 1 70 ? -8.991 1.263 14.684 1.00 93.88 70 GLY A CA 1
ATOM 504 C C . GLY A 1 70 ? -9.568 1.986 15.904 1.00 93.88 70 GLY A C 1
ATOM 505 O O . GLY A 1 70 ? -9.663 1.398 16.980 1.00 93.88 70 GLY A O 1
ATOM 506 N N . ALA A 1 71 ? -10.043 3.223 15.731 1.00 94.00 71 ALA A N 1
ATOM 507 C CA . ALA A 1 71 ? -10.731 3.960 16.789 1.00 94.00 71 ALA A CA 1
ATOM 508 C C . ALA A 1 71 ? -12.082 3.327 17.177 1.00 94.00 71 ALA A C 1
ATOM 510 O O . ALA A 1 71 ? -12.486 3.404 18.339 1.00 94.00 71 ALA A O 1
ATOM 511 N N . ALA A 1 72 ? -12.799 2.708 16.232 1.00 92.94 72 ALA A N 1
ATOM 512 C CA . ALA A 1 72 ? -14.018 1.959 16.530 1.00 92.94 72 ALA A CA 1
ATOM 513 C C . ALA A 1 72 ? -13.708 0.688 17.341 1.00 92.94 72 ALA A C 1
ATOM 515 O O . ALA A 1 72 ? -14.347 0.457 18.367 1.00 92.94 72 ALA A O 1
ATOM 516 N N . VAL A 1 73 ? -12.669 -0.060 16.952 1.00 94.00 73 VAL A N 1
ATOM 517 C CA . VAL A 1 73 ? -12.191 -1.252 17.672 1.00 94.00 73 VAL A CA 1
ATOM 518 C C . VAL A 1 73 ? -11.740 -0.908 19.093 1.00 94.00 73 VAL A C 1
ATOM 520 O O . VAL A 1 73 ? -12.111 -1.599 20.038 1.00 94.00 73 VAL A O 1
ATOM 523 N N . GLU A 1 74 ? -10.992 0.182 19.288 1.00 95.38 74 GLU A N 1
ATOM 524 C CA . GLU A 1 74 ? -10.608 0.644 20.631 1.00 95.38 74 GLU A CA 1
ATOM 525 C C . GLU A 1 74 ? -11.815 0.908 21.534 1.00 95.38 74 GLU A C 1
ATOM 527 O O . GLU A 1 74 ? -11.809 0.529 22.709 1.00 95.38 74 GLU A O 1
ATOM 532 N N . ARG A 1 75 ? -12.856 1.552 20.989 1.00 93.69 75 ARG A N 1
ATOM 533 C CA . ARG A 1 75 ? -14.093 1.847 21.724 1.00 93.69 75 ARG A CA 1
ATOM 534 C C . ARG A 1 75 ? -14.837 0.575 22.107 1.00 93.69 75 ARG A C 1
ATOM 536 O O . ARG A 1 75 ? -15.332 0.492 23.225 1.00 93.69 75 ARG A O 1
ATOM 543 N N . GLU A 1 76 ? -14.896 -0.402 21.209 1.00 94.19 76 GLU A N 1
ATOM 544 C CA . GLU A 1 76 ? -15.557 -1.684 21.460 1.00 94.19 76 GLU A CA 1
ATOM 545 C C . GLU A 1 76 ? -14.786 -2.539 22.478 1.00 94.19 76 GLU A C 1
ATOM 547 O O . GLU A 1 76 ? -15.376 -3.135 23.377 1.00 94.19 76 GLU A O 1
ATOM 552 N N . MET A 1 77 ? -13.453 -2.539 22.400 1.00 93.56 77 MET A N 1
ATOM 553 C CA . MET A 1 77 ? -12.586 -3.259 23.335 1.00 93.56 77 MET A CA 1
ATOM 554 C C . MET A 1 77 ? -12.414 -2.551 24.687 1.00 93.56 77 MET A C 1
ATOM 556 O O . MET A 1 77 ? -11.884 -3.158 25.622 1.00 93.56 77 MET A O 1
ATOM 560 N N . ASN A 1 78 ? -12.806 -1.275 24.783 1.00 94.44 78 ASN A N 1
ATOM 561 C CA . ASN A 1 78 ? -12.562 -0.381 25.917 1.00 94.44 78 ASN A CA 1
ATOM 562 C C . ASN A 1 78 ? -11.087 -0.389 26.377 1.00 94.44 78 ASN A C 1
ATOM 564 O O . ASN A 1 78 ? -10.774 -0.402 27.570 1.00 94.44 78 ASN A O 1
ATOM 568 N N . LYS A 1 79 ? -10.170 -0.458 25.404 1.00 93.19 79 LYS A N 1
ATOM 569 C CA . LYS A 1 79 ? -8.715 -0.540 25.593 1.00 93.19 79 LYS A CA 1
ATOM 570 C C . LYS A 1 79 ? -8.014 0.274 24.517 1.00 93.19 79 LYS A C 1
ATOM 572 O O . LYS A 1 79 ? -8.427 0.262 23.364 1.00 93.19 79 LYS A O 1
ATOM 577 N N . THR A 1 80 ? -6.906 0.910 24.885 1.00 92.06 80 THR A N 1
ATOM 578 C CA . THR A 1 80 ? -6.043 1.620 23.938 1.00 92.06 80 THR A CA 1
ATOM 579 C C . THR A 1 80 ? -5.192 0.619 23.150 1.00 92.06 80 THR A C 1
ATOM 581 O O . THR A 1 80 ? -4.262 0.028 23.704 1.00 92.06 80 THR A O 1
ATOM 584 N N . VAL A 1 81 ? -5.507 0.415 21.872 1.00 92.62 81 VAL A N 1
ATOM 585 C CA . VAL A 1 81 ? -4.815 -0.506 20.954 1.00 92.62 81 VAL A CA 1
ATOM 586 C C . VAL A 1 81 ? -4.263 0.176 19.694 1.00 92.62 81 VAL A C 1
ATOM 588 O O . VAL A 1 81 ? -3.366 -0.387 19.065 1.00 92.62 81 VAL A O 1
ATOM 591 N N . LEU A 1 82 ? -4.690 1.400 19.356 1.00 90.88 82 LEU A N 1
ATOM 592 C CA . LEU A 1 82 ? -4.178 2.186 18.224 1.00 90.88 82 LEU A CA 1
ATOM 593 C C . LEU A 1 82 ? -2.649 2.369 18.267 1.00 90.88 82 LEU A C 1
ATOM 595 O O . LEU A 1 82 ? -2.013 2.180 17.229 1.00 90.88 82 LEU A O 1
ATOM 599 N N . PRO A 1 83 ? -2.002 2.651 19.422 1.00 93.19 83 PRO A N 1
ATOM 600 C CA . PRO A 1 83 ? -0.541 2.725 19.475 1.00 93.19 83 PRO A CA 1
ATOM 601 C C . PRO A 1 83 ? 0.143 1.411 19.074 1.00 93.19 83 PRO A C 1
ATOM 603 O O . PRO A 1 83 ? 1.158 1.433 18.379 1.00 93.19 83 PRO A O 1
ATOM 606 N N . MET A 1 84 ? -0.424 0.258 19.452 1.00 94.00 84 MET A N 1
ATOM 607 C CA . MET A 1 84 ? 0.103 -1.042 19.023 1.00 94.00 84 MET A CA 1
ATOM 608 C C . MET A 1 84 ? -0.087 -1.256 17.519 1.00 94.00 84 MET A C 1
ATOM 610 O O . MET A 1 84 ? 0.833 -1.734 16.859 1.00 94.00 84 MET A O 1
ATOM 614 N N . MET A 1 85 ? -1.237 -0.860 16.960 1.00 93.75 85 MET A N 1
ATOM 615 C CA . MET A 1 85 ? -1.482 -0.916 15.512 1.00 93.75 85 MET A CA 1
ATOM 616 C C . MET A 1 85 ? -0.458 -0.077 14.733 1.00 93.75 85 MET A C 1
ATOM 618 O O . MET A 1 85 ? 0.121 -0.564 13.763 1.00 93.75 85 MET A O 1
ATOM 622 N N . HIS A 1 86 ? -0.151 1.141 15.195 1.00 94.62 86 HIS A N 1
ATOM 623 C CA . HIS A 1 86 ? 0.921 1.960 14.616 1.00 94.62 86 HIS A CA 1
ATOM 624 C C . HIS A 1 86 ? 2.308 1.319 14.769 1.00 94.62 86 HIS A C 1
ATOM 626 O O . HIS A 1 86 ? 3.146 1.446 13.872 1.00 94.62 86 HIS A O 1
ATOM 632 N N . GLY A 1 87 ? 2.548 0.594 15.866 1.00 96.38 87 GLY A N 1
ATOM 633 C CA . GLY A 1 87 ? 3.751 -0.216 16.059 1.00 96.38 87 GLY A CA 1
ATOM 634 C C . GLY A 1 87 ? 3.908 -1.292 14.982 1.00 96.38 87 GLY A C 1
ATOM 635 O O . GLY A 1 87 ? 4.956 -1.369 14.343 1.00 96.38 87 GLY A O 1
ATOM 636 N N . PHE A 1 88 ? 2.854 -2.067 14.707 1.00 95.69 88 PHE A N 1
ATOM 637 C CA . PHE A 1 88 ? 2.856 -3.060 13.624 1.00 95.69 88 PHE A CA 1
ATOM 638 C C . PHE A 1 88 ? 2.982 -2.426 12.236 1.00 95.69 88 PHE A C 1
ATOM 640 O O . PHE A 1 88 ? 3.718 -2.951 11.402 1.00 95.69 88 PHE A O 1
ATOM 647 N N . TYR A 1 89 ? 2.333 -1.282 11.995 1.00 94.62 89 TYR A N 1
ATOM 648 C CA . TYR A 1 89 ? 2.510 -0.526 10.752 1.00 94.62 89 TYR A CA 1
ATOM 649 C C . TYR A 1 89 ? 3.977 -0.132 10.547 1.00 94.62 89 TYR A C 1
ATOM 651 O O . TYR A 1 89 ? 4.547 -0.385 9.489 1.00 94.62 89 TYR A O 1
ATOM 659 N N . SER A 1 90 ? 4.617 0.407 11.587 1.00 96.19 90 SER A N 1
ATOM 660 C CA . SER A 1 90 ? 6.025 0.821 11.559 1.00 96.19 90 SER A CA 1
ATOM 661 C C . SER A 1 90 ? 6.981 -0.361 11.377 1.00 96.19 90 SER A C 1
ATOM 663 O O . SER A 1 90 ? 7.967 -0.269 10.651 1.00 96.19 90 SER A O 1
ATOM 665 N N . LEU A 1 91 ? 6.687 -1.500 12.007 1.00 97.19 91 LEU A N 1
ATOM 666 C CA . LEU A 1 91 ? 7.447 -2.729 11.794 1.00 97.19 91 LEU A CA 1
ATOM 667 C C . LEU A 1 91 ? 7.325 -3.210 10.341 1.00 97.19 91 LEU A C 1
ATOM 669 O O . LEU A 1 91 ? 8.325 -3.592 9.735 1.00 97.19 91 LEU A O 1
ATOM 673 N N . GLY A 1 92 ? 6.119 -3.152 9.771 1.00 95.81 92 GLY A N 1
ATOM 674 C CA . GLY A 1 92 ? 5.866 -3.485 8.372 1.00 95.81 92 GLY A CA 1
ATOM 675 C C . GLY A 1 92 ? 6.611 -2.566 7.403 1.00 95.81 92 GLY A C 1
ATOM 676 O O . GLY A 1 92 ? 7.235 -3.058 6.464 1.00 95.81 92 GLY A O 1
ATOM 677 N N . THR A 1 93 ? 6.613 -1.250 7.643 1.00 95.62 93 THR A N 1
ATOM 678 C CA . THR A 1 93 ? 7.358 -0.296 6.803 1.00 95.62 93 THR A CA 1
ATOM 679 C C . THR A 1 93 ? 8.866 -0.497 6.912 1.00 95.62 93 THR A C 1
ATOM 681 O O . THR A 1 93 ? 9.545 -0.478 5.887 1.00 95.62 93 THR A O 1
ATOM 684 N N . LEU A 1 94 ? 9.395 -0.768 8.111 1.00 97.94 94 LEU A N 1
ATOM 685 C CA . LEU A 1 94 ? 10.807 -1.100 8.314 1.00 97.94 94 LEU A CA 1
ATOM 686 C C . LEU A 1 94 ? 11.196 -2.387 7.574 1.00 97.94 94 LEU A C 1
ATOM 688 O O . LEU A 1 94 ? 12.189 -2.404 6.848 1.00 97.94 94 LEU A O 1
ATOM 692 N N . ALA A 1 95 ? 10.408 -3.455 7.728 1.00 97.38 95 ALA A N 1
ATOM 693 C CA . ALA A 1 95 ? 10.648 -4.723 7.048 1.00 97.38 95 ALA A CA 1
ATOM 694 C C . ALA A 1 95 ? 10.586 -4.560 5.521 1.00 97.38 95 ALA A C 1
ATOM 696 O O . ALA A 1 95 ? 11.485 -5.012 4.813 1.00 97.38 95 ALA A O 1
ATOM 697 N N . GLY A 1 96 ? 9.571 -3.853 5.014 1.00 95.75 96 GLY A N 1
ATOM 698 C CA . GLY A 1 96 ? 9.423 -3.546 3.592 1.00 95.75 96 GLY A CA 1
ATOM 699 C C . GLY A 1 96 ? 10.586 -2.718 3.041 1.00 95.75 96 GLY A C 1
ATOM 700 O O . GLY A 1 96 ? 11.120 -3.045 1.982 1.00 95.75 96 GLY A O 1
ATOM 701 N N . ALA A 1 97 ? 11.039 -1.698 3.776 1.00 96.25 97 ALA A N 1
ATOM 702 C CA . ALA A 1 97 ? 12.214 -0.910 3.410 1.00 96.25 97 ALA A CA 1
ATOM 703 C C . ALA A 1 97 ? 13.486 -1.770 3.375 1.00 96.25 97 ALA A C 1
ATOM 705 O O . ALA A 1 97 ? 14.255 -1.675 2.422 1.00 96.25 97 ALA A O 1
ATOM 706 N N . GLY A 1 98 ? 13.677 -2.655 4.359 1.00 97.81 98 GLY A N 1
ATOM 707 C CA . GLY A 1 98 ? 14.799 -3.595 4.391 1.00 97.81 98 GLY A CA 1
ATOM 708 C C . GLY A 1 98 ? 14.815 -4.536 3.183 1.00 97.81 98 GLY A C 1
ATOM 709 O O . GLY A 1 98 ? 15.848 -4.680 2.528 1.00 97.81 98 GLY A O 1
ATOM 710 N N . VAL A 1 99 ? 13.662 -5.114 2.830 1.00 96.62 99 VAL A N 1
ATOM 711 C CA . VAL A 1 99 ? 13.517 -5.947 1.623 1.00 96.62 99 VAL A CA 1
ATOM 712 C C . VAL A 1 99 ? 13.799 -5.132 0.359 1.00 96.62 99 VAL A C 1
ATOM 714 O O . VAL A 1 99 ? 14.572 -5.570 -0.491 1.00 96.62 99 VAL A O 1
ATOM 717 N N . GLY A 1 100 ? 13.239 -3.926 0.242 1.00 95.88 100 GLY A N 1
ATOM 718 C CA . GLY A 1 100 ? 13.459 -3.054 -0.913 1.00 95.88 100 GLY A CA 1
ATOM 719 C C . GLY A 1 100 ? 14.922 -2.631 -1.082 1.00 95.88 100 GLY A C 1
ATOM 720 O O . GLY A 1 100 ? 15.443 -2.626 -2.201 1.00 95.88 100 GLY A O 1
ATOM 721 N N . MET A 1 101 ? 15.612 -2.332 0.022 1.00 96.69 101 MET A N 1
ATOM 722 C CA . MET A 1 101 ? 17.049 -2.046 0.031 1.00 96.69 101 MET A CA 1
ATOM 723 C C . MET A 1 101 ? 17.865 -3.257 -0.422 1.00 96.69 101 MET A C 1
ATOM 725 O O . MET A 1 101 ? 18.747 -3.104 -1.264 1.00 96.69 101 MET A O 1
ATOM 729 N N . ALA A 1 102 ? 17.555 -4.455 0.083 1.00 97.06 102 ALA A N 1
ATOM 730 C CA . ALA A 1 102 ? 18.233 -5.683 -0.322 1.00 97.06 102 ALA A CA 1
ATOM 731 C C . ALA A 1 102 ? 18.054 -5.956 -1.824 1.00 97.06 102 ALA A C 1
ATOM 733 O O . ALA A 1 102 ? 19.035 -6.181 -2.528 1.00 97.06 102 ALA A O 1
ATOM 734 N N . LEU A 1 103 ? 16.825 -5.855 -2.342 1.00 96.69 103 LEU A N 1
ATOM 735 C CA . LEU A 1 103 ? 16.544 -6.015 -3.773 1.00 96.69 103 LEU A CA 1
ATOM 736 C C . LEU A 1 103 ? 17.329 -5.008 -4.625 1.00 96.69 103 LEU A C 1
ATOM 738 O O . LEU A 1 103 ? 17.903 -5.382 -5.647 1.00 96.69 103 LEU A O 1
ATOM 742 N N . THR A 1 104 ? 17.411 -3.755 -4.174 1.00 95.19 104 THR A N 1
ATOM 743 C CA . THR A 1 104 ? 18.204 -2.716 -4.848 1.00 95.19 104 THR A CA 1
ATOM 744 C C . THR A 1 104 ? 19.697 -3.057 -4.838 1.00 95.19 104 THR A C 1
ATOM 746 O O . THR A 1 104 ? 20.356 -2.934 -5.867 1.00 95.19 104 THR A O 1
ATOM 749 N N . ALA A 1 105 ? 20.231 -3.539 -3.711 1.00 96.75 105 ALA A N 1
ATOM 750 C CA . ALA A 1 105 ? 21.634 -3.938 -3.585 1.00 96.75 105 ALA A CA 1
ATOM 751 C C . ALA A 1 105 ? 22.003 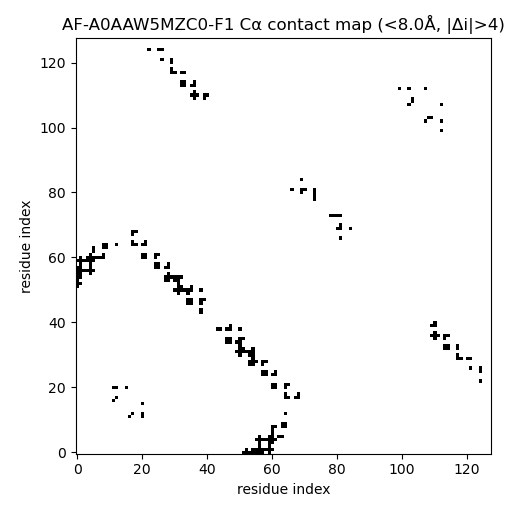-5.121 -4.498 1.00 96.75 105 ALA A C 1
ATOM 753 O O . ALA A 1 105 ? 23.109 -5.161 -5.032 1.00 96.75 105 ALA A O 1
ATOM 754 N N . PHE A 1 106 ? 21.070 -6.048 -4.733 1.00 97.25 106 PHE A N 1
ATOM 755 C CA . PHE A 1 106 ? 21.234 -7.147 -5.693 1.00 97.25 106 PHE A CA 1
ATOM 756 C C . PHE A 1 106 ? 20.978 -6.741 -7.155 1.00 97.25 106 PHE A C 1
ATOM 758 O O . PHE A 1 106 ? 21.023 -7.591 -8.042 1.00 97.25 106 PHE A O 1
ATOM 765 N N . GLY A 1 107 ? 20.712 -5.460 -7.430 1.00 95.88 107 GLY A N 1
ATOM 766 C CA . GLY A 1 107 ? 20.497 -4.953 -8.785 1.00 95.88 107 GLY A CA 1
ATOM 767 C C . GLY A 1 107 ? 19.145 -5.334 -9.391 1.00 95.88 107 GLY A C 1
ATOM 768 O O . GLY A 1 107 ? 19.000 -5.314 -10.614 1.00 95.88 107 GLY A O 1
ATOM 769 N N . VAL A 1 108 ? 18.146 -5.684 -8.572 1.00 96.81 108 VAL A N 1
ATOM 770 C CA . VAL A 1 108 ? 16.798 -5.995 -9.065 1.00 96.81 108 VAL A CA 1
ATOM 771 C C . VAL A 1 108 ? 16.155 -4.719 -9.625 1.00 96.81 108 VAL A C 1
ATOM 773 O O . VAL A 1 108 ? 16.049 -3.722 -8.905 1.00 96.81 108 VAL A O 1
ATOM 776 N N . PRO A 1 109 ? 15.680 -4.722 -10.886 1.00 95.62 109 PRO A N 1
ATOM 777 C CA . PRO A 1 109 ? 15.048 -3.549 -11.478 1.00 95.62 109 PRO A CA 1
ATOM 778 C C . PRO A 1 109 ? 13.794 -3.102 -10.714 1.00 95.62 109 PRO A C 1
ATOM 780 O O . PRO A 1 109 ? 12.972 -3.925 -10.302 1.00 95.62 109 PRO A O 1
ATOM 783 N N . ALA A 1 110 ? 13.592 -1.784 -10.604 1.00 94.38 110 ALA A N 1
ATOM 784 C CA . ALA A 1 110 ? 12.421 -1.200 -9.941 1.00 94.38 110 ALA A CA 1
ATOM 785 C C . ALA A 1 110 ? 11.084 -1.656 -10.558 1.00 94.38 110 ALA A C 1
ATOM 787 O O . ALA A 1 110 ? 10.101 -1.813 -9.838 1.00 94.38 110 ALA A O 1
ATOM 788 N N . THR A 1 111 ? 11.056 -1.929 -11.869 1.00 95.81 111 THR A N 1
ATOM 789 C CA . THR A 1 111 ? 9.901 -2.518 -12.573 1.00 95.81 111 THR A CA 1
ATOM 790 C C . THR A 1 111 ? 9.438 -3.813 -11.908 1.00 95.81 111 THR A C 1
ATOM 792 O O . THR A 1 111 ? 8.261 -3.953 -11.569 1.00 95.81 111 THR A O 1
ATOM 795 N N . VAL A 1 112 ? 10.378 -4.738 -11.691 1.00 95.50 112 VAL A N 1
ATOM 796 C CA . VAL A 1 112 ? 10.141 -6.061 -11.106 1.00 95.50 112 VAL A CA 1
ATOM 797 C C . VAL A 1 112 ? 9.818 -5.933 -9.625 1.00 95.50 112 VAL A C 1
ATOM 799 O O . VAL A 1 112 ? 8.855 -6.534 -9.162 1.00 95.50 112 VAL A O 1
ATOM 802 N N . HIS A 1 113 ? 10.565 -5.110 -8.888 1.00 95.62 113 HIS A N 1
ATOM 803 C CA . HIS A 1 113 ? 10.321 -4.895 -7.464 1.00 95.62 113 HIS A CA 1
ATOM 804 C C . HIS A 1 113 ? 8.900 -4.364 -7.197 1.00 95.62 113 HIS A C 1
ATOM 806 O O . HIS A 1 113 ? 8.173 -4.957 -6.403 1.00 95.62 113 HIS A O 1
ATOM 812 N N . ILE A 1 114 ? 8.467 -3.304 -7.891 1.00 95.88 114 ILE A N 1
ATOM 813 C CA . ILE A 1 114 ? 7.124 -2.726 -7.707 1.00 95.88 114 ILE A CA 1
ATOM 814 C C . ILE A 1 114 ? 6.032 -3.732 -8.093 1.00 95.88 114 ILE A C 1
ATOM 816 O O . ILE A 1 114 ? 5.017 -3.826 -7.403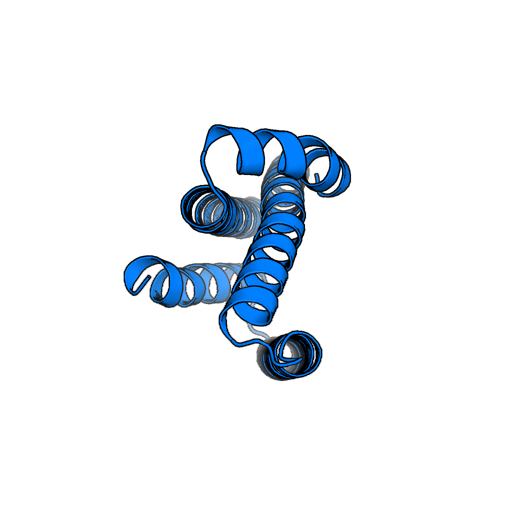 1.00 95.88 114 ILE A O 1
ATOM 820 N N . LEU A 1 115 ? 6.241 -4.518 -9.156 1.00 96.50 115 LEU A N 1
ATOM 821 C CA . LEU A 1 115 ? 5.293 -5.560 -9.556 1.00 96.50 115 LEU A CA 1
ATOM 822 C C . LEU A 1 115 ? 5.163 -6.647 -8.484 1.00 96.50 115 LEU A C 1
ATOM 824 O O . LEU A 1 115 ? 4.050 -6.996 -8.101 1.00 96.50 115 LEU A O 1
ATOM 828 N N . LEU A 1 116 ? 6.286 -7.160 -7.975 1.00 95.88 116 LEU A N 1
ATOM 829 C CA . LEU A 1 116 ? 6.289 -8.173 -6.920 1.00 95.88 116 LEU A CA 1
ATOM 830 C C . LEU A 1 116 ? 5.617 -7.655 -5.646 1.00 95.88 116 LEU A C 1
ATOM 832 O O . LEU A 1 116 ? 4.796 -8.363 -5.067 1.00 95.88 116 LEU A O 1
ATOM 836 N N . ALA A 1 117 ? 5.898 -6.412 -5.247 1.00 96.12 117 ALA A N 1
ATOM 837 C CA . ALA A 1 117 ? 5.242 -5.781 -4.105 1.00 96.12 117 ALA A CA 1
ATOM 838 C C . ALA A 1 117 ? 3.717 -5.692 -4.299 1.00 96.12 117 ALA A C 1
ATOM 840 O O . ALA A 1 117 ? 2.959 -6.016 -3.384 1.00 96.12 117 ALA A O 1
ATOM 841 N N . ALA A 1 118 ? 3.256 -5.330 -5.504 1.00 96.31 118 ALA A N 1
ATOM 842 C CA . ALA A 1 118 ? 1.833 -5.296 -5.828 1.00 96.31 118 ALA A CA 1
ATOM 843 C C . ALA A 1 118 ? 1.177 -6.682 -5.751 1.00 96.31 118 ALA A C 1
ATOM 845 O O . ALA A 1 118 ? 0.090 -6.805 -5.193 1.00 96.31 118 ALA A O 1
ATOM 846 N N . LEU A 1 119 ? 1.842 -7.723 -6.264 1.00 95.88 119 LEU A N 1
ATOM 847 C CA . LEU A 1 119 ? 1.336 -9.098 -6.228 1.00 95.88 119 LEU A CA 1
ATOM 848 C C . LEU A 1 119 ? 1.254 -9.648 -4.799 1.00 95.88 119 LEU A C 1
ATOM 850 O O . LEU A 1 119 ? 0.240 -10.234 -4.429 1.00 95.88 119 LEU A O 1
ATOM 854 N N . VAL A 1 120 ? 2.281 -9.417 -3.976 1.00 95.44 120 VAL A N 1
ATOM 855 C CA . VAL A 1 120 ? 2.268 -9.798 -2.552 1.00 95.44 120 VAL A CA 1
ATOM 856 C C . VAL A 1 120 ? 1.131 -9.089 -1.812 1.00 95.44 120 VAL A C 1
ATOM 858 O O . VAL A 1 120 ? 0.454 -9.704 -0.990 1.00 95.44 120 VAL A O 1
ATOM 861 N N . GLY A 1 121 ? 0.865 -7.825 -2.150 1.00 94.62 121 GLY A N 1
ATOM 862 C CA . GLY A 1 121 ? -0.236 -7.045 -1.587 1.00 94.62 121 GLY A CA 1
ATOM 863 C C . GLY A 1 121 ? -1.641 -7.581 -1.896 1.00 94.62 121 GLY A C 1
ATOM 864 O O . GLY A 1 121 ? -2.580 -7.216 -1.193 1.00 94.62 121 GLY A O 1
ATOM 865 N N . ILE A 1 122 ? -1.813 -8.472 -2.883 1.00 94.75 122 ILE A N 1
ATOM 866 C CA . ILE A 1 122 ? -3.113 -9.105 -3.182 1.00 94.75 122 ILE A CA 1
ATOM 867 C C . ILE A 1 122 ? -3.522 -10.074 -2.068 1.00 94.75 122 ILE A C 1
ATOM 869 O O . ILE A 1 122 ? -4.700 -10.153 -1.723 1.00 94.75 122 ILE A O 1
ATOM 873 N N . ALA A 1 123 ? -2.560 -10.793 -1.483 1.00 94.44 123 ALA A N 1
ATOM 874 C CA . ALA A 1 123 ? -2.824 -11.812 -0.469 1.00 94.44 123 ALA A CA 1
ATOM 875 C C . ALA A 1 123 ? -3.653 -11.294 0.727 1.00 94.4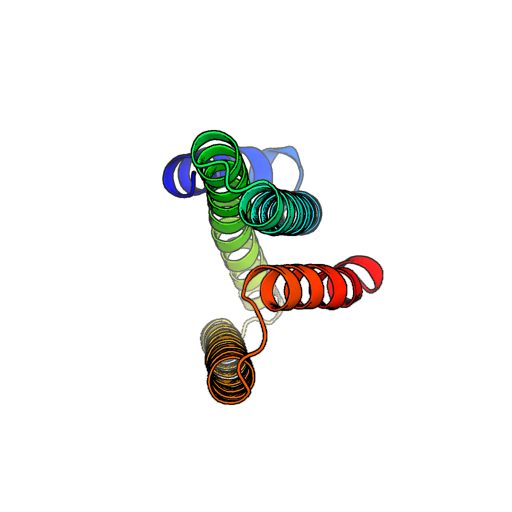4 123 ALA A C 1
ATOM 877 O O . ALA A 1 123 ? -4.689 -11.895 1.009 1.00 94.44 123 ALA A O 1
ATOM 878 N N . PRO A 1 124 ? -3.291 -10.184 1.406 1.00 90.75 124 PRO A N 1
ATOM 879 C CA . PRO A 1 124 ? -4.092 -9.676 2.519 1.00 90.75 124 PRO A CA 1
ATOM 880 C C . PRO A 1 124 ? -5.491 -9.206 2.100 1.00 90.75 124 PRO A C 1
ATOM 882 O O . PRO A 1 124 ? -6.412 -9.317 2.898 1.00 90.75 124 PRO A O 1
ATOM 885 N N . ILE A 1 125 ? -5.679 -8.728 0.863 1.00 90.75 125 ILE A N 1
ATOM 886 C CA . ILE A 1 125 ? -7.007 -8.337 0.356 1.00 90.75 125 ILE A CA 1
ATOM 887 C C . ILE A 1 125 ? -7.887 -9.568 0.135 1.00 90.75 125 ILE A C 1
ATOM 889 O O . ILE A 1 125 ? -9.073 -9.531 0.433 1.00 90.75 125 ILE A O 1
ATOM 893 N N . TYR A 1 126 ? -7.314 -10.657 -0.376 1.00 88.62 126 TYR A N 1
ATOM 894 C CA . TYR A 1 126 ? -8.048 -11.896 -0.635 1.00 88.62 126 TYR A CA 1
ATOM 895 C C . TYR A 1 126 ? -8.475 -12.626 0.649 1.00 88.62 126 TYR A C 1
ATOM 897 O O . TYR A 1 126 ? -9.476 -13.336 0.652 1.00 88.62 126 TYR A O 1
ATOM 905 N N . ILE A 1 127 ? -7.705 -12.475 1.731 1.00 90.19 127 ILE A N 1
ATOM 906 C CA . ILE A 1 127 ? -7.973 -13.119 3.028 1.00 90.19 127 ILE A CA 1
ATOM 907 C C . ILE A 1 127 ? -9.029 -12.348 3.849 1.00 90.19 127 ILE A C 1
ATOM 909 O O . ILE A 1 127 ? -9.653 -12.936 4.731 1.00 90.19 127 ILE A O 1
ATOM 913 N N . ALA A 1 128 ? -9.204 -11.049 3.585 1.00 80.94 128 ALA A N 1
ATOM 914 C CA . ALA A 1 128 ? -10.023 -10.123 4.375 1.00 80.94 128 ALA A CA 1
ATOM 915 C C . ALA A 1 128 ? -11.529 -10.174 4.070 1.00 80.94 128 ALA A C 1
ATOM 917 O O . ALA A 1 128 ? -12.310 -9.889 5.013 1.00 80.94 128 ALA A O 1
#

Solvent-accessible surface area (backbone atoms only — not comparable to full-atom values): 6310 Å² total; per-residue (Å²): 63,31,70,63,14,45,72,46,22,66,60,45,31,74,74,61,35,36,70,53,43,31,56,52,20,50,51,42,23,36,52,11,31,46,37,32,19,51,13,58,72,68,70,33,69,69,48,30,52,51,12,50,32,42,22,30,19,18,46,32,18,21,54,54,26,49,54,52,45,42,56,50,50,24,62,75,68,75,44,96,45,56,70,58,53,53,48,54,51,52,51,50,52,51,52,50,49,52,52,53,50,50,41,50,75,73,64,52,53,68,41,57,52,39,37,51,52,29,57,60,56,46,54,68,64,75,74,104

InterPro domains:
  IPR0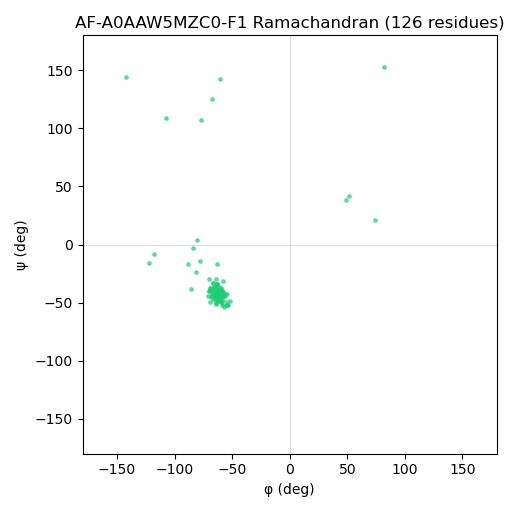20846 Major facilitator superfamily domain [PS50850] (1-128)
  IPR036259 MFS transporter superfamily [G3DSA:1.20.1250.20] (1-128)
  IPR036259 MFS transporter superfamily [SSF103473] (2-123)
  IPR051788 Major Facilitator Superfamily Transporter [PTHR23514] (1-126)

Radius of gyration: 16.0 Å; Cα contacts (8 Å, |Δi|>4): 144; chains: 1; bounding box: 43×28×47 Å